Protein AF-A0A382YFP1-F1 (afdb_monomer)

Foldseek 3Di:
DDDDDDPPPDDDDDPVNDDQDADPPRHRDDDAAEDELEAADQQPDDDDPPDDDHPSRPVVRVVSVCCLVPVLVVVVVVCVVVVHDHHYHYDPVCCVVRVVSVVD

Mean predicted aligned error: 5.88 Å

Radius of gyration: 20.43 Å; Cα contacts (8 Å, |Δi|>4): 76; chains: 1; bounding box: 42×50×48 Å

Organism: NCBI:txid408172

Sequence (104 aa):
MNRLPSLDRFPYSGLRSRADFDWPDGKRLALHIAINLEHFIFGEGGVDLDRSTPPPNHRSYLWRDYGNRVGVWRLLDLFDEFELPIGVITNASIYDHCPEAIAA

Nearest PDB structures (foldseek):
  7v35-assembly1_A  TM=3.033E-01  e=8.304E+00  Homo sapiens

Solvent-accessible surface area (backbone atoms only — not comparable to full-atom values): 6974 Å² total; per-residue (Å²): 131,87,81,74,92,72,89,84,80,72,80,93,77,56,80,92,76,52,82,88,74,66,46,84,94,72,34,82,74,87,85,84,52,68,45,80,49,68,61,65,54,83,54,80,45,80,83,64,89,88,58,90,64,70,74,64,34,56,70,73,42,52,59,46,51,42,34,73,76,50,46,50,61,57,49,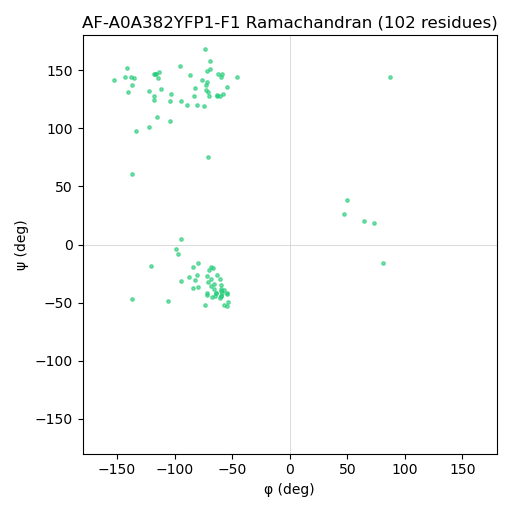50,56,51,33,59,74,67,71,51,82,68,48,78,49,67,47,81,59,22,61,77,74,43,44,67,76,74,73,107

InterPro domains:
  IPR011330 Glycoside hydrolase/deacetylase, beta/alpha-barrel [SSF88713] (7-103)

Secondary structure (DSSP, 8-state):
-PPPP---SS----GGGSPP--BGGGBS----EEEEE----TTT----SSS--PSS-HHHHHHHHHIIIIIHHHHHHHHHHTT--EEEEE-THHHHH-HHHHH-

pLDDT: mean 91.19, std 6.85, range [58.66, 98.25]

Structure (mmCIF, N/CA/C/O backbone):
data_AF-A0A382YFP1-F1
#
_entry.id   AF-A0A382YFP1-F1
#
loop_
_atom_site.group_PDB
_atom_site.id
_atom_site.type_symbol
_atom_site.label_atom_id
_atom_site.label_alt_id
_atom_site.label_comp_id
_atom_site.label_asym_id
_atom_site.label_entity_id
_atom_site.label_seq_id
_atom_site.pdbx_PDB_ins_code
_atom_site.Cartn_x
_atom_site.Cartn_y
_atom_site.Cartn_z
_atom_site.occupancy
_atom_site.B_iso_or_equiv
_atom_site.auth_seq_id
_atom_site.auth_comp_id
_atom_site.auth_asym_id
_atom_site.auth_atom_id
_atom_site.pdbx_PDB_model_num
ATOM 1 N N . MET A 1 1 ? 9.774 35.370 30.972 1.00 58.66 1 MET A N 1
ATOM 2 C CA . MET A 1 1 ? 10.371 34.116 30.461 1.00 58.66 1 MET A CA 1
ATOM 3 C C . MET A 1 1 ? 10.052 34.039 28.977 1.00 58.66 1 MET A C 1
ATOM 5 O O . MET A 1 1 ? 8.876 34.123 28.644 1.00 58.66 1 MET A O 1
ATOM 9 N N . ASN A 1 2 ? 11.057 33.981 28.099 1.00 73.31 2 ASN A N 1
ATOM 10 C CA . ASN A 1 2 ? 10.809 33.897 26.655 1.00 73.31 2 ASN A CA 1
ATOM 11 C C . ASN A 1 2 ? 10.245 32.515 26.311 1.00 73.31 2 ASN A C 1
ATOM 13 O O . ASN A 1 2 ? 10.764 31.498 26.769 1.00 73.31 2 ASN A O 1
ATOM 17 N N . ARG A 1 3 ? 9.157 32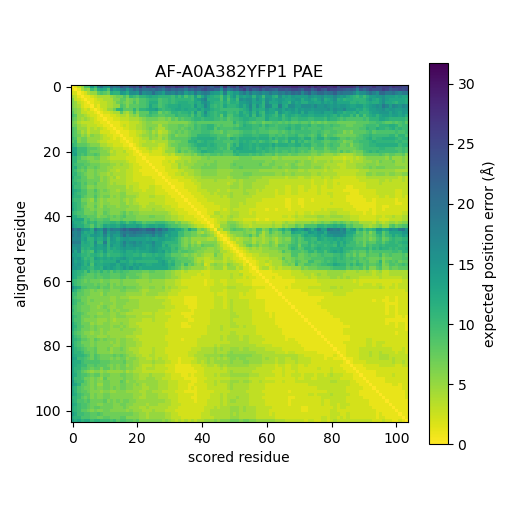.488 25.541 1.00 82.12 3 ARG A N 1
ATOM 18 C CA . ARG A 1 3 ? 8.494 31.259 25.096 1.00 82.12 3 ARG A CA 1
ATOM 19 C C . ARG A 1 3 ? 9.361 30.594 24.021 1.00 82.12 3 ARG A C 1
ATOM 21 O O . ARG A 1 3 ? 9.829 31.279 23.115 1.00 82.12 3 ARG A O 1
ATOM 28 N N . LEU A 1 4 ? 9.597 29.288 24.134 1.00 86.25 4 LEU A N 1
ATOM 29 C CA . LEU A 1 4 ? 10.296 28.528 23.094 1.00 86.25 4 LEU A CA 1
ATOM 30 C C . LEU A 1 4 ? 9.409 28.407 21.842 1.00 86.25 4 LEU A C 1
ATOM 32 O O . LEU A 1 4 ? 8.182 28.397 21.984 1.00 86.25 4 LEU A O 1
ATOM 36 N N . PRO A 1 5 ? 9.998 28.292 20.637 1.00 89.00 5 PRO A N 1
ATOM 37 C CA . PRO A 1 5 ? 9.240 28.004 19.425 1.00 89.00 5 PRO A CA 1
ATOM 38 C C . PRO A 1 5 ? 8.394 26.734 19.589 1.00 89.00 5 PRO A C 1
ATOM 40 O O . PRO A 1 5 ? 8.869 25.727 20.114 1.00 89.00 5 PRO A O 1
ATOM 43 N N . SER A 1 6 ? 7.141 26.786 19.145 1.00 86.00 6 SER A N 1
ATOM 44 C CA . SER A 1 6 ? 6.160 25.702 19.252 1.00 86.00 6 SER A CA 1
ATOM 45 C C . SER A 1 6 ? 5.328 25.643 17.972 1.00 86.00 6 SER A C 1
ATOM 47 O O . SER A 1 6 ? 5.149 26.655 17.298 1.00 86.00 6 SER A O 1
ATOM 49 N N . LEU A 1 7 ? 4.819 24.451 17.637 1.00 88.25 7 LEU A N 1
ATOM 50 C CA . LEU A 1 7 ? 3.931 24.250 16.487 1.00 88.25 7 LEU A CA 1
ATOM 51 C C . LEU A 1 7 ? 2.611 25.031 16.639 1.00 88.25 7 LEU A C 1
ATOM 53 O O . LEU A 1 7 ? 1.988 25.336 15.630 1.00 88.25 7 LEU A O 1
ATOM 57 N N . ASP A 1 8 ? 2.180 25.319 17.877 1.00 86.56 8 ASP A N 1
ATOM 58 C CA . ASP A 1 8 ? 0.990 26.116 18.244 1.00 86.56 8 ASP A CA 1
ATOM 59 C C . ASP A 1 8 ? -0.307 25.764 17.482 1.00 86.56 8 ASP A C 1
ATOM 61 O O . ASP A 1 8 ? -1.219 26.577 17.356 1.00 86.56 8 ASP A O 1
ATOM 65 N N . ARG A 1 9 ? -0.426 24.518 17.004 1.00 92.38 9 ARG A N 1
ATOM 66 C CA . ARG A 1 9 ? -1.639 24.007 16.341 1.00 92.38 9 ARG A CA 1
ATOM 67 C C . ARG A 1 9 ? -2.584 23.265 17.278 1.00 92.38 9 ARG A C 1
ATOM 69 O O . ARG A 1 9 ? -3.790 23.288 17.055 1.00 92.38 9 ARG A O 1
ATOM 76 N N . PHE A 1 10 ? -2.058 22.603 18.308 1.00 87.81 10 PHE A N 1
ATOM 77 C CA . PHE A 1 10 ? -2.851 21.787 19.231 1.00 87.81 10 PHE A CA 1
ATOM 78 C C . PHE A 1 10 ? -2.302 21.915 20.657 1.00 87.81 10 PHE A C 1
ATOM 80 O O . PHE A 1 10 ? -1.081 22.000 20.827 1.00 87.81 10 PHE A O 1
ATOM 87 N N . PRO A 1 11 ? -3.166 21.906 21.687 1.00 88.75 11 PRO A N 1
ATOM 88 C CA . PRO A 1 11 ? -2.717 21.888 23.071 1.00 88.75 11 PRO A CA 1
ATOM 89 C C . PRO A 1 11 ? -2.068 20.543 23.424 1.00 88.75 11 PRO A C 1
ATOM 91 O O . PRO A 1 11 ? -2.351 19.510 22.812 1.00 88.75 11 PRO A O 1
ATOM 94 N N . TYR A 1 12 ? -1.227 20.539 24.459 1.00 88.44 12 TYR A N 1
ATOM 95 C CA . TYR A 1 12 ? -0.727 19.295 25.037 1.00 88.44 12 TYR A CA 1
ATOM 96 C C . TYR A 1 12 ? -1.897 18.420 25.516 1.00 88.44 12 TYR A C 1
ATOM 98 O O . TYR A 1 12 ? -2.758 18.876 26.266 1.00 88.44 12 TYR A O 1
ATOM 106 N N . SER A 1 13 ? -1.895 17.151 25.107 1.00 89.69 13 SER A N 1
ATOM 107 C CA . SER A 1 13 ? -2.859 16.138 25.544 1.00 89.69 13 SER A CA 1
ATOM 108 C C . SER A 1 13 ? -2.116 14.860 25.924 1.00 89.69 13 SER A C 1
ATOM 110 O O . SER A 1 13 ? -1.726 14.054 25.066 1.00 89.69 13 SER A O 1
ATOM 112 N N . GLY A 1 14 ? -1.882 14.707 27.229 1.00 93.19 14 GLY A N 1
ATOM 113 C CA . GLY A 1 14 ? -1.202 13.553 27.806 1.00 93.19 14 GLY A CA 1
ATOM 114 C C . GLY A 1 14 ? -2.075 12.300 27.779 1.00 93.19 14 GLY A C 1
ATOM 115 O O . GLY A 1 14 ? -3.293 12.379 27.893 1.00 93.19 14 GLY A O 1
ATOM 116 N N . LEU A 1 15 ? -1.451 11.12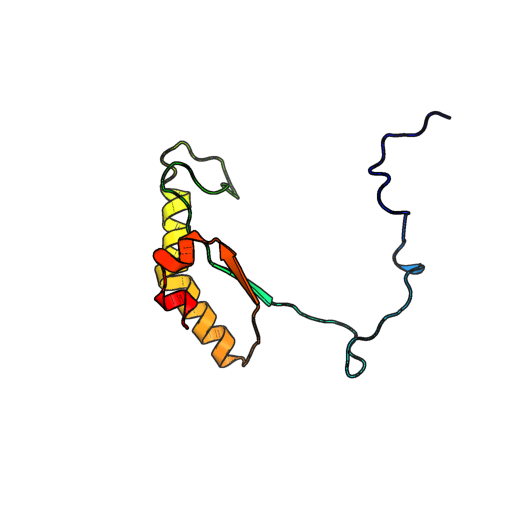4 27.671 1.00 90.31 15 LEU A N 1
ATOM 117 C CA . LEU A 1 15 ? -2.166 9.847 27.556 1.00 90.31 15 LEU A CA 1
ATOM 118 C C . LEU A 1 15 ? -3.178 9.623 28.694 1.00 90.31 15 LEU A C 1
ATOM 120 O O . LEU A 1 15 ? -4.306 9.229 28.433 1.00 90.31 15 LEU A O 1
ATOM 124 N N . ARG A 1 16 ? -2.798 9.937 29.941 1.00 93.81 16 ARG A N 1
ATOM 125 C CA . ARG A 1 16 ? -3.643 9.732 31.135 1.00 93.81 16 ARG A CA 1
ATOM 126 C C . ARG A 1 16 ? -4.874 10.641 31.200 1.00 93.81 16 ARG A C 1
ATOM 128 O O . ARG A 1 16 ? -5.777 10.354 31.973 1.00 93.81 16 ARG A O 1
ATOM 135 N N . SER A 1 17 ? -4.883 11.748 30.456 1.00 91.88 17 SER A N 1
ATOM 136 C CA . SER A 1 17 ? -6.000 12.701 30.426 1.00 91.88 17 SER A CA 1
ATOM 137 C C . SER A 1 17 ? -6.921 12.504 29.224 1.00 91.88 17 SER A C 1
ATOM 139 O O . SER A 1 17 ? -7.894 13.239 29.086 1.00 91.88 17 SER A O 1
ATOM 141 N N . ARG A 1 18 ? -6.599 11.576 28.314 1.00 90.75 18 ARG A N 1
ATOM 142 C CA . ARG A 1 18 ? -7.446 11.310 27.151 1.00 90.75 18 ARG A CA 1
ATOM 143 C C . ARG A 1 18 ? -8.697 10.571 27.603 1.00 90.75 18 ARG A C 1
ATOM 145 O O . ARG A 1 18 ? -8.613 9.667 28.430 1.00 90.75 18 ARG A O 1
ATOM 152 N N . ALA A 1 19 ? -9.836 10.989 27.059 1.00 88.12 19 ALA A N 1
ATOM 153 C CA . ALA A 1 19 ? -11.084 10.276 27.255 1.00 88.12 19 ALA A CA 1
ATOM 154 C C . ALA A 1 19 ? -10.937 8.855 26.721 1.00 88.12 19 ALA A C 1
ATOM 156 O O . ALA A 1 19 ? -10.255 8.627 25.716 1.00 88.12 19 ALA A O 1
ATOM 157 N N . ASP A 1 20 ? -11.576 7.926 27.417 1.00 89.50 20 ASP A N 1
ATOM 158 C CA . ASP A 1 20 ? -11.613 6.562 26.951 1.00 89.50 20 ASP A CA 1
ATOM 159 C C . ASP A 1 20 ? -12.606 6.418 25.790 1.00 89.50 20 ASP A C 1
ATOM 161 O O . ASP A 1 20 ? -13.650 7.073 25.784 1.00 89.50 20 ASP A O 1
ATOM 165 N N . PHE A 1 21 ? -12.263 5.603 24.796 1.00 89.75 21 PHE A N 1
ATOM 166 C CA . PHE A 1 21 ? -13.041 5.446 23.570 1.00 89.75 21 PHE A CA 1
ATOM 167 C C . PHE A 1 21 ? -13.147 3.976 23.168 1.00 89.75 21 PHE A C 1
ATOM 169 O O . PHE A 1 21 ? -12.153 3.247 23.178 1.00 89.75 21 PHE A O 1
ATOM 176 N N . ASP A 1 22 ? -14.354 3.589 22.757 1.00 95.19 22 ASP A N 1
ATOM 177 C CA . ASP A 1 22 ? -14.681 2.281 22.205 1.00 95.19 22 ASP A CA 1
ATOM 178 C C . ASP A 1 22 ? -15.030 2.408 20.721 1.00 95.19 22 ASP A C 1
ATOM 180 O O . ASP A 1 22 ? -15.827 3.257 20.315 1.00 95.19 22 ASP A O 1
ATOM 184 N N . TRP A 1 23 ? -14.465 1.521 19.910 1.00 94.94 23 TRP A N 1
ATOM 185 C CA . TRP A 1 23 ? -14.920 1.278 18.545 1.00 94.94 23 TRP A CA 1
ATOM 186 C C . TRP A 1 23 ? -16.246 0.495 18.559 1.00 94.94 23 TRP A C 1
ATOM 188 O O . TRP A 1 23 ? -16.633 -0.042 19.604 1.00 94.94 23 TRP A O 1
ATOM 198 N N . PRO A 1 24 ? -16.946 0.382 17.411 1.00 95.69 24 PRO A N 1
ATOM 199 C CA . PRO A 1 24 ? -18.128 -0.469 17.302 1.00 95.69 24 PRO A CA 1
ATOM 200 C C . PRO A 1 24 ? -17.914 -1.860 17.917 1.00 95.69 24 PRO A C 1
ATOM 202 O O . PRO A 1 24 ? -16.817 -2.423 17.860 1.00 95.69 24 PRO A O 1
ATOM 205 N N . ASP A 1 25 ? -18.973 -2.392 18.527 1.00 95.62 25 ASP A N 1
ATOM 206 C CA . ASP A 1 25 ? -18.976 -3.656 19.279 1.00 95.62 25 ASP A CA 1
ATOM 207 C C . ASP A 1 25 ? -18.101 -3.659 20.550 1.00 95.62 25 ASP A C 1
ATOM 209 O O . ASP A 1 25 ? -17.720 -4.721 21.040 1.00 95.62 25 ASP A O 1
ATOM 213 N N . GLY A 1 26 ? -17.755 -2.486 21.094 1.00 95.94 26 GLY A N 1
ATOM 214 C CA . GLY A 1 26 ? -16.952 -2.376 22.320 1.00 95.94 26 GLY A CA 1
ATOM 215 C C . GLY A 1 26 ? -15.472 -2.722 22.122 1.00 95.94 26 GLY A C 1
ATOM 216 O O . GLY A 1 26 ? -14.764 -3.042 23.078 1.00 95.94 26 GLY A O 1
ATOM 217 N N . LYS A 1 27 ? -14.988 -2.705 20.873 1.00 95.81 27 LYS A N 1
ATOM 218 C CA . LYS A 1 27 ? -13.591 -3.013 20.551 1.00 95.81 27 LYS A CA 1
ATOM 219 C C . LYS A 1 27 ? -12.678 -1.880 21.015 1.00 95.81 27 LYS A C 1
ATOM 221 O O . LYS A 1 27 ? -12.959 -0.701 20.830 1.00 95.81 27 LYS A O 1
ATOM 226 N N . ARG A 1 28 ? -11.519 -2.250 21.556 1.00 93.88 28 ARG A N 1
ATOM 227 C CA . ARG A 1 28 ? -10.531 -1.311 22.120 1.00 93.88 28 ARG A CA 1
ATOM 228 C C . ARG A 1 28 ? -9.401 -0.943 21.162 1.00 93.88 28 ARG A C 1
ATOM 230 O O . ARG A 1 28 ? -8.606 -0.054 21.450 1.00 93.88 28 ARG A O 1
ATOM 237 N N . LEU A 1 29 ? -9.337 -1.624 20.021 1.00 92.25 29 LEU A N 1
ATOM 238 C CA . LEU A 1 29 ? -8.341 -1.425 18.980 1.00 92.25 29 LEU A CA 1
ATOM 239 C C . LEU A 1 29 ? -9.018 -1.543 17.615 1.00 92.25 29 LEU A C 1
ATOM 241 O O . LEU A 1 29 ? -9.718 -2.520 17.355 1.00 92.25 29 LEU A O 1
ATOM 245 N N . ALA A 1 30 ? -8.762 -0.568 16.748 1.00 93.50 30 ALA A N 1
ATOM 246 C CA . ALA A 1 30 ? -8.997 -0.688 15.319 1.00 93.50 30 ALA A CA 1
ATOM 247 C C . ALA A 1 30 ? -7.649 -0.920 14.633 1.00 93.50 30 ALA A C 1
ATOM 249 O O . ALA A 1 30 ? -6.694 -0.177 14.874 1.00 93.50 30 ALA A O 1
ATOM 250 N N . LEU A 1 31 ? -7.578 -1.950 13.794 1.00 93.06 31 LEU A N 1
ATOM 251 C CA . LEU A 1 31 ? -6.435 -2.213 12.931 1.00 93.06 31 LEU A CA 1
ATOM 252 C C . LEU A 1 31 ? -6.808 -1.791 11.511 1.00 93.06 31 LEU A C 1
ATOM 254 O O . LEU A 1 31 ? -7.798 -2.266 10.965 1.00 93.06 31 LEU A O 1
ATOM 258 N N . HIS A 1 32 ? -6.011 -0.902 10.929 1.00 94.25 32 HIS A N 1
ATOM 259 C CA . HIS A 1 32 ? -6.126 -0.513 9.530 1.00 94.25 32 HIS A CA 1
ATOM 260 C C . HIS A 1 32 ? -4.863 -0.968 8.807 1.00 94.25 32 HIS A C 1
ATOM 262 O O . HIS A 1 32 ? -3.777 -0.443 9.060 1.00 94.25 32 HIS 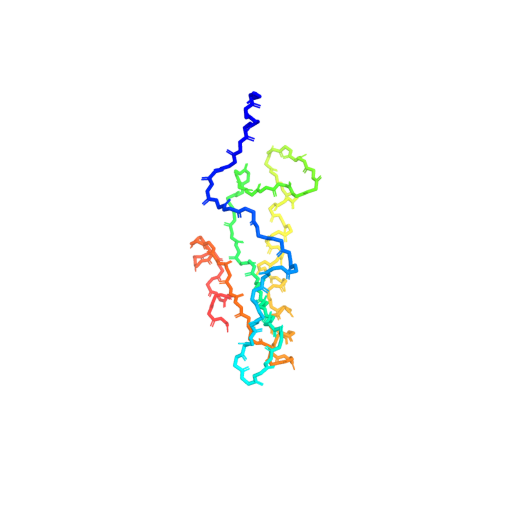A O 1
ATOM 268 N N . ILE A 1 33 ? -5.012 -1.971 7.947 1.00 95.19 33 ILE A N 1
ATOM 269 C CA . ILE A 1 33 ? -3.93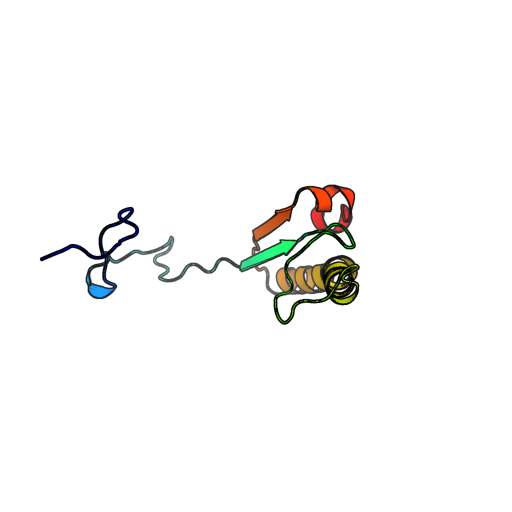5 -2.470 7.098 1.00 95.19 33 ILE A CA 1
ATOM 270 C C . ILE A 1 33 ? -4.062 -1.745 5.768 1.00 95.19 33 ILE A C 1
ATOM 272 O O . ILE A 1 33 ? -5.119 -1.788 5.143 1.00 95.19 33 ILE A O 1
ATOM 276 N N . ALA A 1 34 ? -3.000 -1.064 5.351 1.00 96.06 34 ALA A N 1
ATOM 277 C CA . ALA A 1 34 ? -2.961 -0.415 4.055 1.00 96.06 34 ALA A CA 1
ATOM 278 C C . ALA A 1 34 ? -1.634 -0.670 3.354 1.00 96.06 34 ALA A C 1
ATOM 280 O O . ALA A 1 34 ? -0.583 -0.702 3.998 1.00 96.06 34 ALA A O 1
ATOM 281 N N . ILE A 1 35 ? -1.703 -0.823 2.036 1.00 95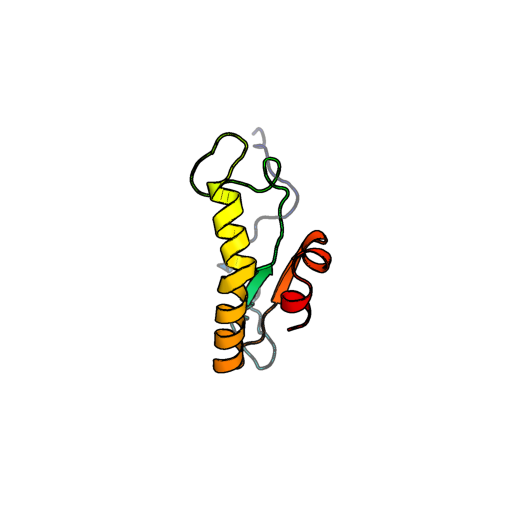.00 35 ILE A N 1
ATOM 282 C CA . ILE A 1 35 ? -0.532 -0.963 1.176 1.00 95.00 35 ILE A CA 1
ATOM 283 C C . ILE A 1 35 ? -0.423 0.235 0.241 1.00 95.00 35 ILE A C 1
ATOM 285 O O . ILE A 1 35 ? -1.425 0.755 -0.251 1.00 95.00 35 ILE A O 1
ATOM 289 N N . ASN A 1 36 ? 0.808 0.665 -0.012 1.00 94.88 36 ASN A N 1
ATOM 290 C CA . ASN A 1 36 ? 1.095 1.606 -1.083 1.00 94.88 36 ASN A CA 1
ATOM 291 C C . ASN A 1 36 ? 1.225 0.830 -2.395 1.00 94.88 36 ASN A C 1
ATOM 293 O O . ASN A 1 36 ? 2.014 -0.113 -2.471 1.00 94.88 36 ASN A O 1
ATOM 297 N N . LEU A 1 37 ? 0.481 1.247 -3.418 1.00 95.75 37 LEU A N 1
ATOM 298 C CA . LEU A 1 37 ? 0.597 0.722 -4.777 1.00 95.75 37 LEU A CA 1
ATOM 299 C C . LEU A 1 37 ? 0.918 1.893 -5.709 1.00 95.75 37 LEU A C 1
ATOM 301 O O . LEU A 1 37 ? 0.064 2.725 -6.018 1.00 95.75 37 LEU A O 1
ATOM 305 N N . GLU A 1 38 ? 2.196 2.013 -6.067 1.00 94.56 38 GLU A N 1
ATOM 306 C CA . GLU A 1 38 ? 2.759 3.244 -6.619 1.00 94.56 38 GLU A CA 1
ATOM 307 C C . GLU A 1 38 ? 3.710 2.979 -7.790 1.00 94.56 38 GLU A C 1
ATOM 309 O O . GLU A 1 38 ? 4.497 2.029 -7.787 1.00 94.56 38 GLU A O 1
ATOM 314 N N . HIS A 1 39 ? 3.699 3.878 -8.775 1.00 94.25 39 HIS A N 1
ATOM 315 C CA . HIS A 1 39 ? 4.680 3.901 -9.862 1.00 94.25 39 HIS A CA 1
ATOM 316 C C . HIS A 1 39 ? 5.410 5.249 -9.915 1.00 94.25 39 HIS A C 1
ATOM 318 O O . HIS A 1 39 ? 4.791 6.317 -9.898 1.00 94.25 39 HIS A O 1
ATOM 324 N N . PHE A 1 40 ? 6.740 5.204 -10.009 1.00 91.19 40 PHE A N 1
ATOM 325 C CA . PHE A 1 40 ? 7.612 6.378 -10.002 1.00 91.19 40 PHE A CA 1
ATOM 326 C C . PHE A 1 40 ? 8.395 6.497 -11.307 1.00 91.19 40 PHE A C 1
ATOM 328 O O . PHE A 1 40 ? 8.806 5.497 -11.889 1.00 91.19 40 PHE A O 1
ATOM 335 N N . ILE A 1 41 ? 8.654 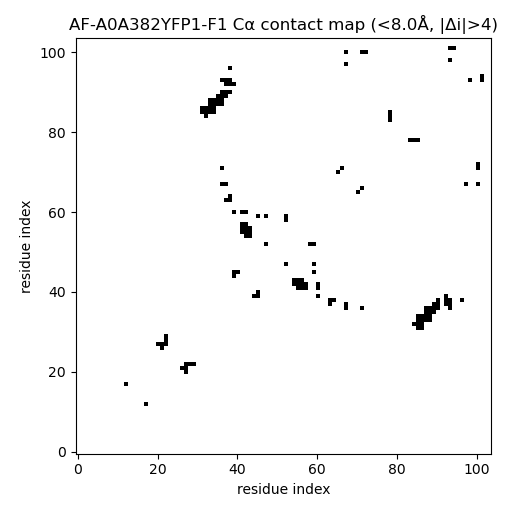7.734 -11.729 1.00 90.00 41 ILE A N 1
ATOM 336 C CA . ILE A 1 41 ? 9.415 8.039 -12.944 1.00 90.00 41 ILE A CA 1
ATOM 337 C C . ILE A 1 41 ? 10.849 7.514 -12.796 1.00 90.00 41 ILE A C 1
ATOM 339 O O . ILE A 1 41 ? 11.540 7.819 -11.820 1.00 90.00 41 ILE A O 1
ATOM 343 N N . PHE A 1 42 ? 11.312 6.733 -13.771 1.00 90.44 42 PHE A N 1
ATOM 344 C CA . PHE A 1 42 ? 12.679 6.224 -13.786 1.00 90.44 42 PHE A CA 1
ATOM 345 C C . PHE A 1 42 ? 13.696 7.376 -13.829 1.00 90.44 42 PHE A C 1
ATOM 347 O O . PHE A 1 42 ? 13.611 8.256 -14.677 1.00 90.44 42 PHE A O 1
ATOM 354 N N . GLY A 1 43 ? 14.663 7.371 -12.908 1.00 86.81 43 GLY A N 1
ATOM 355 C CA . GLY A 1 43 ? 15.722 8.385 -12.829 1.00 86.81 43 GLY A CA 1
ATOM 356 C C . GLY A 1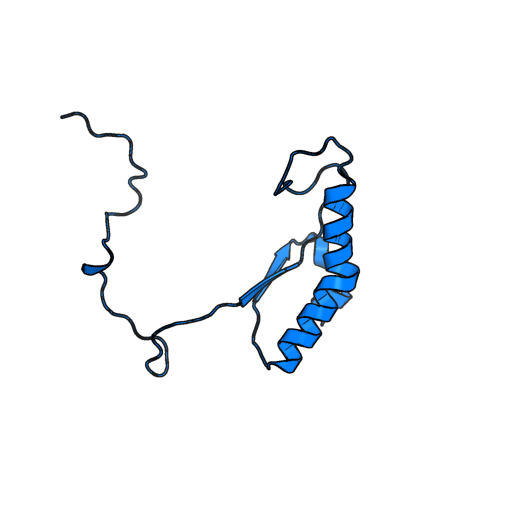 43 ? 15.341 9.698 -12.132 1.00 86.81 43 GLY A C 1
ATOM 357 O O . GLY A 1 43 ? 16.244 10.413 -11.707 1.00 86.81 43 GLY A O 1
ATOM 358 N N . GLU A 1 44 ? 14.050 9.977 -11.943 1.00 82.38 44 GLU A N 1
ATOM 359 C CA . GLU A 1 44 ? 13.551 11.232 -11.350 1.00 82.38 44 GLU A CA 1
ATOM 360 C C . GLU A 1 44 ? 12.720 11.020 -10.074 1.00 82.38 44 GLU A C 1
ATOM 362 O O . GLU A 1 44 ? 12.502 11.955 -9.306 1.00 82.38 44 GLU A O 1
ATOM 367 N N . GLY A 1 45 ? 12.228 9.799 -9.844 1.00 72.31 45 GLY A N 1
ATOM 368 C CA . GLY A 1 45 ? 11.190 9.529 -8.857 1.00 72.31 45 GLY A CA 1
ATOM 369 C C . GLY A 1 45 ? 11.609 8.677 -7.657 1.00 72.31 45 GLY A C 1
ATOM 370 O O . GLY A 1 45 ? 12.388 7.727 -7.761 1.00 72.31 45 GLY A O 1
ATOM 371 N N . GLY A 1 46 ? 10.961 8.971 -6.526 1.00 73.06 46 GLY A N 1
ATOM 372 C CA . GLY A 1 46 ? 10.957 8.159 -5.309 1.00 73.06 46 GLY A CA 1
ATOM 373 C C . GLY A 1 46 ? 12.115 8.450 -4.352 1.00 73.06 46 GLY A C 1
ATOM 374 O O . GLY A 1 46 ? 13.241 8.715 -4.758 1.00 73.06 46 GLY A O 1
ATOM 375 N N . VAL A 1 47 ? 11.837 8.366 -3.051 1.00 73.56 47 VAL A N 1
ATOM 376 C CA . VAL A 1 47 ? 12.840 8.557 -1.992 1.00 73.56 47 VAL A CA 1
ATOM 377 C C . VAL A 1 47 ? 13.622 7.266 -1.785 1.00 73.56 47 VAL A C 1
ATOM 379 O O . VAL A 1 47 ? 13.030 6.190 -1.694 1.00 73.56 47 VAL A O 1
ATOM 382 N N . ASP A 1 48 ? 14.942 7.352 -1.675 1.00 80.75 48 ASP A N 1
ATOM 383 C CA . ASP A 1 48 ? 15.714 6.245 -1.122 1.00 80.75 48 ASP A CA 1
ATOM 384 C C . ASP A 1 48 ? 15.521 6.179 0.388 1.00 80.75 48 ASP A C 1
ATOM 386 O O . ASP A 1 48 ? 15.848 7.124 1.103 1.00 80.75 48 ASP A O 1
ATOM 390 N N . LEU A 1 49 ? 14.981 5.063 0.874 1.00 78.81 49 LEU A N 1
ATOM 391 C CA . LEU A 1 49 ? 14.669 4.904 2.294 1.00 78.81 49 LEU A CA 1
ATOM 392 C C . LEU A 1 49 ? 15.896 4.524 3.135 1.00 78.81 49 LEU A C 1
ATOM 394 O O . LEU A 1 49 ? 15.919 4.808 4.328 1.00 78.81 49 LEU A O 1
ATOM 398 N N . ASP A 1 50 ? 16.904 3.882 2.535 1.00 79.38 50 ASP A N 1
ATOM 399 C CA . ASP A 1 50 ? 18.105 3.407 3.234 1.00 79.38 50 ASP A CA 1
ATOM 400 C C . ASP A 1 50 ? 19.349 4.257 2.949 1.00 79.38 50 ASP A C 1
ATOM 402 O O . ASP A 1 50 ? 20.070 4.634 3.871 1.00 79.38 50 ASP A O 1
ATOM 406 N N . ARG A 1 51 ? 19.627 4.552 1.675 1.00 81.12 51 ARG A N 1
ATOM 407 C CA . ARG A 1 51 ? 20.812 5.309 1.254 1.00 81.12 51 ARG A CA 1
ATOM 408 C C . ARG A 1 51 ? 20.565 6.044 -0.052 1.00 81.12 51 ARG A C 1
ATOM 410 O O . ARG A 1 51 ? 20.000 5.469 -0.972 1.00 81.12 51 ARG A O 1
ATOM 417 N N . SER A 1 52 ? 21.085 7.260 -0.163 1.00 82.94 52 SER A N 1
ATOM 418 C CA . SER A 1 52 ? 21.026 8.018 -1.415 1.00 82.94 52 SER A CA 1
ATOM 419 C C . SER A 1 52 ? 21.803 7.313 -2.535 1.00 82.94 52 SER A C 1
ATOM 421 O O . SER A 1 52 ? 22.968 6.949 -2.361 1.00 82.94 52 SER A O 1
ATOM 423 N N . THR A 1 53 ? 21.155 7.131 -3.680 1.00 82.06 53 THR A N 1
ATOM 424 C CA . THR A 1 53 ? 21.692 6.507 -4.888 1.00 82.06 53 THR A CA 1
ATOM 425 C C . THR A 1 53 ? 21.695 7.538 -6.021 1.00 82.06 53 THR A C 1
ATOM 427 O O . THR A 1 53 ? 20.656 8.144 -6.294 1.00 82.06 53 THR A O 1
ATOM 430 N N . PRO A 1 54 ? 22.835 7.755 -6.707 1.00 83.50 54 PRO A N 1
ATOM 431 C CA . PRO A 1 54 ? 22.901 8.688 -7.826 1.00 83.50 54 PRO A CA 1
ATOM 432 C C . PRO A 1 54 ? 21.921 8.329 -8.956 1.00 83.50 54 PRO A C 1
ATOM 434 O O . PRO A 1 54 ? 21.704 7.142 -9.224 1.00 83.50 54 PRO A O 1
ATOM 437 N N . PRO A 1 55 ? 21.367 9.326 -9.668 1.00 84.62 55 PRO A N 1
ATOM 438 C CA . PRO A 1 55 ? 20.611 9.084 -10.888 1.00 84.62 55 PRO A CA 1
ATOM 439 C C . PRO A 1 55 ? 21.472 8.434 -11.994 1.00 84.62 55 PRO A C 1
ATOM 441 O O . PRO A 1 55 ? 22.656 8.760 -12.107 1.00 84.62 55 PRO A O 1
ATOM 444 N N . PRO A 1 56 ? 20.892 7.570 -12.847 1.00 84.69 56 PRO A N 1
ATOM 445 C CA . PRO A 1 56 ? 19.515 7.093 -12.780 1.00 84.69 56 PRO A CA 1
ATOM 446 C C . PRO A 1 56 ? 19.400 5.961 -11.746 1.00 84.69 56 PRO A C 1
ATOM 448 O O . PRO A 1 56 ? 20.064 4.933 -11.847 1.00 84.69 56 PRO A O 1
ATOM 451 N N . ASN A 1 57 ? 18.571 6.156 -10.720 1.00 85.25 57 ASN A N 1
ATOM 452 C CA . ASN A 1 57 ? 18.492 5.294 -9.539 1.00 85.25 57 ASN A CA 1
ATOM 453 C C . ASN A 1 57 ? 17.848 3.921 -9.847 1.00 85.25 57 ASN A C 1
ATOM 455 O O . ASN A 1 57 ? 16.694 3.650 -9.512 1.00 85.25 57 ASN A O 1
ATOM 459 N N . HIS A 1 58 ? 18.605 3.040 -10.509 1.00 88.62 58 HIS A N 1
ATOM 460 C CA . HIS A 1 58 ? 18.147 1.719 -10.945 1.00 88.62 58 HIS A CA 1
ATOM 461 C C . HIS A 1 58 ? 17.703 0.843 -9.786 1.00 88.62 58 HIS A C 1
ATOM 463 O O . HIS A 1 58 ? 16.663 0.197 -9.872 1.00 88.62 58 HIS A O 1
ATOM 469 N N . ARG A 1 59 ? 18.478 0.824 -8.697 1.00 86.75 59 ARG A N 1
ATOM 470 C CA . ARG A 1 59 ? 18.158 0.014 -7.521 1.00 86.75 59 ARG A CA 1
ATOM 471 C C . ARG A 1 59 ? 16.751 0.331 -7.038 1.00 86.75 59 ARG A C 1
ATOM 473 O O . ARG A 1 59 ? 15.937 -0.582 -6.897 1.00 86.75 59 ARG A O 1
ATOM 480 N N . SER A 1 60 ? 16.475 1.614 -6.813 1.00 87.62 60 SER A N 1
ATOM 481 C CA . SER A 1 60 ? 15.213 2.010 -6.213 1.00 87.62 60 SER A CA 1
ATOM 482 C C . SER A 1 60 ? 14.049 2.025 -7.197 1.00 87.62 60 SER A C 1
ATOM 484 O O . SER A 1 60 ? 12.891 2.000 -6.788 1.00 87.62 60 SER A O 1
ATOM 486 N N . TYR A 1 61 ? 14.321 2.007 -8.494 1.00 90.25 61 TYR A N 1
ATOM 487 C CA . TYR A 1 61 ? 13.297 1.711 -9.482 1.00 90.25 61 TYR A CA 1
ATOM 488 C C . TYR A 1 61 ? 12.935 0.216 -9.485 1.00 90.25 61 TYR A C 1
ATOM 490 O O . TYR A 1 61 ? 11.775 -0.142 -9.313 1.00 90.25 61 TYR A O 1
ATOM 498 N N . LEU A 1 62 ? 13.932 -0.670 -9.587 1.00 91.31 62 LEU A N 1
ATOM 499 C CA . LEU A 1 62 ? 13.723 -2.102 -9.829 1.00 91.31 62 LEU A CA 1
ATOM 500 C C . LEU A 1 62 ? 13.016 -2.838 -8.683 1.00 91.31 62 LEU A C 1
ATOM 502 O O . LEU A 1 62 ? 12.182 -3.697 -8.940 1.00 91.31 62 LEU A O 1
ATOM 506 N N . TRP A 1 63 ? 13.306 -2.525 -7.419 1.00 89.19 63 TRP A N 1
ATOM 507 C CA . TRP A 1 63 ? 12.576 -3.149 -6.299 1.00 89.19 63 TRP A CA 1
ATOM 508 C C . TRP A 1 63 ? 11.102 -2.704 -6.213 1.00 89.19 63 TRP A C 1
ATOM 510 O O . TRP A 1 63 ? 10.261 -3.491 -5.788 1.00 89.19 63 TRP A O 1
ATOM 520 N N . ARG A 1 64 ? 10.769 -1.478 -6.647 1.00 91.00 64 ARG A N 1
ATOM 521 C CA . ARG A 1 64 ? 9.376 -1.001 -6.732 1.00 91.00 64 ARG A CA 1
ATOM 522 C C . ARG A 1 64 ? 8.650 -1.681 -7.878 1.00 91.00 64 ARG A C 1
ATOM 524 O O . ARG A 1 64 ? 7.539 -2.161 -7.691 1.00 91.00 64 ARG A O 1
ATOM 531 N N . ASP A 1 65 ? 9.320 -1.795 -9.022 1.00 93.56 65 ASP A N 1
ATOM 532 C CA . ASP A 1 65 ? 8.812 -2.557 -10.160 1.00 93.56 65 ASP A CA 1
ATOM 533 C C . ASP A 1 65 ? 8.586 -4.030 -9.778 1.00 93.56 65 ASP A C 1
ATOM 535 O O . ASP A 1 65 ? 7.542 -4.598 -10.077 1.00 93.56 65 ASP A O 1
ATOM 539 N N . TYR A 1 66 ? 9.480 -4.637 -8.991 1.00 96.12 66 TYR A N 1
ATOM 540 C CA . TYR A 1 66 ? 9.236 -5.962 -8.4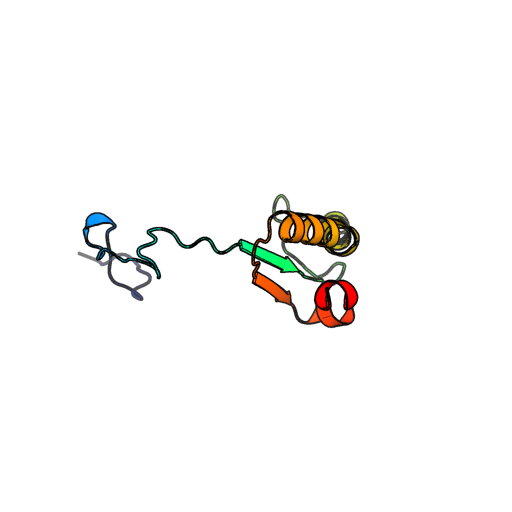14 1.00 96.12 66 TYR A CA 1
ATOM 541 C C . TYR A 1 66 ? 7.982 -6.001 -7.529 1.00 96.12 66 TYR A C 1
ATOM 543 O O . TYR A 1 66 ? 7.206 -6.954 -7.604 1.00 96.12 66 TYR A O 1
ATOM 551 N N . GLY A 1 67 ? 7.766 -4.973 -6.703 1.00 96.50 67 GLY A N 1
ATOM 552 C CA . GLY A 1 67 ? 6.539 -4.811 -5.923 1.00 96.50 67 GLY A CA 1
ATOM 553 C C . GLY A 1 67 ? 5.292 -4.864 -6.805 1.00 96.50 67 GLY A C 1
ATOM 554 O O . GLY A 1 67 ? 4.410 -5.678 -6.554 1.00 96.50 67 GLY A O 1
ATOM 555 N N . ASN A 1 68 ? 5.274 -4.093 -7.890 1.00 96.44 68 ASN A N 1
ATOM 556 C CA . ASN A 1 68 ? 4.138 -4.023 -8.812 1.00 96.44 68 ASN A CA 1
ATOM 557 C C . ASN A 1 68 ? 3.960 -5.294 -9.663 1.00 96.44 68 ASN A C 1
ATOM 559 O O . ASN A 1 68 ? 2.841 -5.664 -10.000 1.00 96.44 68 ASN A O 1
ATOM 563 N N . ARG A 1 69 ? 5.052 -5.986 -10.009 1.00 97.06 69 ARG A N 1
ATOM 564 C CA . ARG A 1 69 ? 5.018 -7.185 -10.868 1.00 97.06 69 ARG A CA 1
ATOM 565 C C . ARG A 1 69 ? 4.796 -8.486 -10.108 1.00 97.06 69 ARG A C 1
ATOM 567 O O . ARG A 1 69 ? 4.331 -9.456 -10.698 1.00 97.06 69 ARG A O 1
ATOM 574 N N . VAL A 1 70 ? 5.205 -8.548 -8.843 1.00 98.12 70 VAL A N 1
ATOM 575 C CA . VAL A 1 70 ? 5.267 -9.797 -8.067 1.00 98.12 70 VAL A CA 1
ATOM 576 C C . VAL A 1 70 ? 4.749 -9.612 -6.647 1.00 98.12 70 VAL A C 1
ATOM 578 O O . VAL A 1 70 ? 3.994 -10.448 -6.160 1.00 98.12 70 VAL A O 1
ATOM 581 N N . GLY A 1 71 ? 5.179 -8.551 -5.961 1.00 97.75 71 GLY A N 1
ATOM 582 C CA . GLY A 1 71 ? 4.838 -8.326 -4.556 1.00 97.75 71 GLY A CA 1
ATOM 583 C C . GLY A 1 71 ? 3.336 -8.184 -4.322 1.00 97.75 71 GLY A C 1
ATOM 584 O O . GLY A 1 71 ? 2.806 -8.835 -3.427 1.00 97.75 71 GLY A O 1
ATOM 585 N N . VAL A 1 72 ? 2.662 -7.385 -5.151 1.00 97.06 72 VAL A N 1
ATOM 586 C CA . VAL A 1 72 ? 1.229 -7.094 -5.024 1.00 97.06 72 VAL A CA 1
ATOM 587 C C . VAL A 1 72 ? 0.381 -8.360 -5.106 1.00 97.06 72 VAL A C 1
ATOM 589 O O . VAL A 1 72 ? -0.452 -8.571 -4.239 1.00 97.06 72 VAL A O 1
ATOM 592 N N . TRP A 1 73 ? 0.669 -9.262 -6.046 1.00 97.44 73 TRP A N 1
ATOM 593 C CA . TRP A 1 73 ? -0.088 -10.505 -6.221 1.00 97.44 73 TRP A CA 1
ATOM 594 C C . TRP A 1 73 ? 0.030 -11.438 -5.020 1.00 97.44 73 TRP A C 1
ATOM 596 O O . TRP A 1 73 ? -0.967 -11.957 -4.540 1.00 97.44 73 TRP A O 1
ATOM 606 N N . ARG A 1 74 ? 1.235 -11.573 -4.454 1.00 98.00 74 ARG A N 1
ATOM 607 C CA . ARG A 1 74 ? 1.423 -12.376 -3.237 1.00 98.00 74 ARG A CA 1
ATOM 608 C C . ARG A 1 74 ? 0.724 -11.780 -2.023 1.00 98.00 74 ARG A C 1
ATOM 610 O O . ARG A 1 74 ? 0.327 -12.519 -1.131 1.00 98.00 74 ARG A O 1
ATOM 617 N N . LEU A 1 75 ? 0.661 -10.452 -1.948 1.00 97.19 75 LEU A N 1
ATOM 618 C CA . LEU A 1 75 ? -0.049 -9.772 -0.873 1.00 97.19 75 LEU A CA 1
ATOM 619 C C . LEU A 1 75 ? -1.561 -9.930 -1.035 1.00 97.19 75 LEU A C 1
ATOM 621 O O . LEU A 1 75 ? -2.214 -10.209 -0.040 1.00 97.19 75 LEU A O 1
ATOM 625 N N . LEU A 1 76 ? -2.092 -9.812 -2.255 1.00 95.44 76 LEU A N 1
ATOM 626 C CA . LEU A 1 76 ? -3.501 -10.081 -2.550 1.00 95.44 76 LEU A CA 1
ATOM 627 C C . LEU A 1 76 ? -3.880 -11.510 -2.145 1.00 95.44 76 LEU A C 1
ATOM 629 O O . LEU A 1 76 ? -4.763 -11.666 -1.310 1.00 95.44 76 LEU A O 1
ATOM 633 N N . ASP A 1 77 ? -3.126 -12.519 -2.601 1.00 97.38 77 ASP A N 1
ATOM 634 C CA . ASP A 1 77 ? -3.353 -13.923 -2.225 1.00 97.38 77 ASP A CA 1
ATOM 635 C C . ASP A 1 77 ? -3.368 -14.115 -0.695 1.00 97.38 77 ASP A C 1
ATOM 637 O O . ASP A 1 77 ? -4.209 -14.828 -0.151 1.00 97.38 77 ASP A O 1
ATOM 641 N N . LEU A 1 78 ? -2.445 -13.456 0.016 1.00 97.56 78 LEU A N 1
ATOM 642 C CA . LEU A 1 78 ? -2.359 -13.517 1.475 1.00 97.56 78 LEU A CA 1
ATOM 643 C C . LEU A 1 78 ? -3.565 -12.851 2.150 1.00 97.56 78 LEU A C 1
ATOM 645 O O . LEU A 1 78 ? -4.102 -13.378 3.120 1.00 97.56 78 LEU A O 1
ATOM 649 N N . PHE A 1 79 ? -3.968 -11.666 1.696 1.00 96.31 79 PHE A N 1
ATOM 650 C CA . PHE A 1 79 ? -5.097 -10.961 2.298 1.00 96.31 79 PHE A CA 1
ATOM 651 C C . PHE A 1 79 ? -6.416 -11.687 2.039 1.00 96.31 79 PHE A C 1
ATOM 653 O O . PHE A 1 79 ? -7.235 -11.753 2.955 1.00 96.31 79 PHE A O 1
ATOM 660 N N . ASP A 1 80 ? -6.568 -12.304 0.868 1.00 95.56 80 ASP A N 1
ATOM 661 C CA . ASP A 1 80 ? -7.699 -13.170 0.543 1.00 95.56 80 ASP A CA 1
ATOM 662 C C . ASP A 1 80 ? -7.718 -14.429 1.422 1.00 95.56 80 ASP A C 1
ATOM 664 O O . ASP A 1 80 ? -8.764 -14.770 1.972 1.00 95.56 80 ASP A O 1
ATOM 668 N N . GLU A 1 81 ? -6.567 -15.085 1.635 1.00 98.25 81 GLU A N 1
ATOM 669 C CA . GLU A 1 81 ? -6.459 -16.272 2.503 1.00 98.25 81 GLU A CA 1
ATOM 670 C C . GLU A 1 81 ? -6.936 -15.992 3.937 1.00 98.25 81 GLU A C 1
ATOM 672 O O . GLU A 1 81 ? -7.593 -16.830 4.556 1.00 98.25 81 GLU A O 1
ATOM 677 N N . PHE A 1 82 ? -6.616 -14.810 4.468 1.00 97.56 82 PHE A N 1
ATOM 678 C CA . PHE A 1 82 ? -6.995 -14.409 5.824 1.00 97.56 82 PHE A CA 1
ATOM 679 C C . PHE A 1 82 ? -8.303 -13.605 5.894 1.00 97.56 82 PHE A C 1
ATOM 681 O O . PHE A 1 82 ? -8.656 -13.139 6.980 1.00 97.56 82 PHE A O 1
ATOM 688 N N . GLU A 1 83 ? -9.005 -13.428 4.769 1.00 96.75 83 GLU A N 1
ATOM 689 C CA . GLU A 1 83 ? -10.219 -12.607 4.651 1.00 96.75 83 GLU A CA 1
ATOM 690 C C . GLU A 1 83 ? -10.038 -11.195 5.256 1.00 96.75 83 GLU A C 1
ATOM 692 O O . GLU A 1 83 ? -10.919 -10.647 5.928 1.00 96.75 83 GLU A O 1
ATOM 697 N N . LEU A 1 84 ? -8.853 -10.601 5.064 1.00 95.44 84 LEU A N 1
ATOM 698 C CA . LEU A 1 84 ? -8.483 -9.320 5.662 1.00 95.44 84 LEU A CA 1
ATOM 699 C C . LEU A 1 84 ? -8.877 -8.149 4.755 1.00 95.44 84 LEU A C 1
ATOM 701 O O . LEU A 1 84 ? -8.332 -8.017 3.659 1.00 95.44 84 LEU A O 1
ATOM 705 N N . PRO A 1 85 ? -9.732 -7.219 5.219 1.00 94.06 85 PRO A N 1
ATOM 706 C CA . PRO A 1 85 ? -9.990 -6.000 4.471 1.00 94.06 85 PRO A CA 1
ATOM 707 C C . PRO A 1 85 ? -8.752 -5.097 4.502 1.00 94.06 85 PRO A C 1
ATOM 709 O O . PRO A 1 85 ? -8.240 -4.760 5.577 1.00 94.06 85 PRO A O 1
ATOM 712 N N . ILE A 1 86 ? -8.303 -4.664 3.324 1.00 95.25 86 ILE A N 1
ATOM 713 C CA . ILE A 1 86 ? -7.168 -3.752 3.176 1.00 95.25 86 ILE A CA 1
ATOM 714 C C . ILE A 1 86 ? -7.575 -2.424 2.541 1.00 95.25 86 ILE A C 1
ATOM 716 O O . ILE A 1 86 ? -8.456 -2.347 1.689 1.00 95.25 86 ILE A O 1
ATOM 720 N N . GLY A 1 87 ? -6.898 -1.358 2.957 1.00 95.81 87 GLY A N 1
ATOM 721 C CA . GLY A 1 87 ? -6.864 -0.099 2.227 1.00 95.81 87 GLY A CA 1
ATOM 722 C C . GLY A 1 87 ? -5.751 -0.110 1.181 1.00 95.81 87 GLY A C 1
ATOM 723 O O . GLY A 1 87 ? -4.669 -0.652 1.411 1.00 95.81 87 GLY A O 1
ATOM 724 N N . VAL A 1 88 ? -5.975 0.548 0.048 1.00 95.31 88 VAL A N 1
ATOM 725 C CA . VAL A 1 88 ? -4.934 0.751 -0.965 1.00 95.31 88 VAL A CA 1
ATOM 726 C C . VAL A 1 88 ? -4.686 2.246 -1.118 1.00 95.31 88 VAL A C 1
ATOM 728 O O . VAL A 1 88 ? -5.608 3.022 -1.366 1.00 95.31 88 VAL A O 1
ATOM 731 N N . ILE A 1 89 ? -3.432 2.656 -0.939 1.00 96.44 89 ILE A N 1
ATOM 732 C CA . ILE A 1 89 ? -2.985 4.038 -1.106 1.00 96.44 89 ILE A CA 1
ATOM 733 C C . ILE A 1 89 ? -2.240 4.116 -2.434 1.00 96.44 89 ILE A C 1
ATOM 735 O O . ILE A 1 89 ? -1.127 3.606 -2.558 1.00 96.44 89 ILE A O 1
ATOM 739 N N . THR A 1 90 ? -2.864 4.729 -3.437 1.00 96.06 90 THR A N 1
ATOM 740 C CA . THR A 1 90 ? -2.340 4.749 -4.807 1.00 96.06 90 THR A CA 1
ATOM 741 C C . THR A 1 90 ? -1.988 6.144 -5.288 1.00 96.06 90 THR A C 1
ATOM 743 O O . THR A 1 90 ? -2.643 7.130 -4.944 1.00 96.06 90 THR A O 1
ATOM 746 N N . ASN A 1 91 ? -0.951 6.231 -6.124 1.00 95.38 91 ASN A N 1
ATOM 747 C CA . ASN A 1 91 ? -0.684 7.430 -6.909 1.00 95.38 91 ASN A CA 1
ATOM 748 C C . ASN A 1 91 ? -1.292 7.300 -8.314 1.00 95.38 91 ASN A C 1
ATOM 750 O O . ASN A 1 91 ? -1.458 6.204 -8.833 1.00 95.38 91 ASN A O 1
ATOM 754 N N . ALA A 1 92 ? -1.619 8.421 -8.960 1.00 95.94 92 ALA A N 1
ATOM 755 C CA . ALA A 1 92 ? -2.390 8.398 -10.208 1.00 95.94 92 ALA A CA 1
ATOM 756 C C . ALA A 1 92 ? -1.713 7.637 -11.367 1.00 95.94 92 ALA A C 1
ATOM 758 O O . ALA A 1 92 ? -2.402 7.059 -12.198 1.00 95.94 92 ALA A O 1
ATOM 759 N N . SER A 1 93 ? -0.378 7.595 -11.422 1.00 95.25 93 SER A N 1
ATOM 760 C CA . SER A 1 93 ? 0.344 6.925 -12.513 1.00 95.25 93 SER A CA 1
ATOM 761 C C . SER A 1 93 ? 0.155 5.407 -12.533 1.00 95.25 93 SER A C 1
ATOM 763 O O . SER A 1 93 ? 0.392 4.780 -13.566 1.00 95.25 93 SER A O 1
ATOM 765 N N . ILE A 1 94 ? -0.246 4.798 -11.414 1.00 96.00 94 ILE A N 1
ATOM 766 C CA . ILE A 1 94 ? -0.383 3.345 -11.331 1.00 96.00 94 ILE A CA 1
ATOM 767 C C . ILE A 1 94 ? -1.581 2.821 -12.122 1.00 96.00 94 ILE A C 1
ATOM 769 O O . ILE A 1 94 ? -1.528 1.695 -12.605 1.00 96.00 94 ILE A O 1
ATOM 773 N N . TYR A 1 95 ? -2.623 3.640 -12.299 1.00 96.31 95 TYR A N 1
ATOM 774 C CA . TYR A 1 95 ? -3.813 3.272 -13.067 1.00 96.31 95 TYR A CA 1
ATOM 775 C C . TYR A 1 95 ? -3.457 2.940 -14.518 1.00 96.31 95 TYR A C 1
ATOM 777 O O . TYR A 1 95 ? -3.987 1.983 -15.073 1.00 96.31 95 TYR A O 1
ATOM 785 N N . ASP A 1 96 ? -2.515 3.685 -15.101 1.00 96.56 96 ASP A N 1
ATOM 786 C CA . ASP A 1 96 ? -2.020 3.426 -16.453 1.00 96.56 96 ASP A CA 1
ATOM 787 C C . ASP A 1 96 ? -0.922 2.352 -16.467 1.00 96.56 96 ASP A C 1
ATOM 789 O O . ASP A 1 96 ? -0.839 1.551 -17.396 1.00 96.56 96 ASP A O 1
ATOM 793 N N . HIS A 1 97 ? -0.048 2.338 -15.454 1.00 96.06 97 HIS A N 1
ATOM 794 C CA . HIS A 1 97 ? 1.139 1.478 -15.449 1.00 96.06 97 HIS A CA 1
ATOM 795 C C . HIS A 1 97 ? 0.847 0.021 -15.058 1.00 96.06 97 HIS A C 1
ATOM 797 O O . HIS A 1 97 ? 1.466 -0.897 -15.595 1.00 96.06 97 HIS A O 1
ATOM 803 N N . CYS A 1 98 ? -0.072 -0.200 -14.117 1.00 97.00 98 CYS A N 1
ATOM 804 C CA . CYS A 1 98 ? -0.450 -1.517 -13.600 1.00 97.00 98 CYS A CA 1
ATOM 805 C C . CYS A 1 98 ? -1.978 -1.634 -13.439 1.00 97.00 98 CYS A C 1
ATOM 807 O O . CYS A 1 98 ? -2.456 -1.865 -12.326 1.00 97.00 98 CYS A O 1
ATOM 809 N N . PRO A 1 99 ? -2.761 -1.497 -14.527 1.00 96.81 99 PRO A N 1
ATOM 810 C CA . PRO A 1 99 ? -4.225 -1.500 -14.457 1.00 96.81 99 PRO A CA 1
ATOM 811 C C . PRO A 1 99 ? -4.793 -2.804 -13.881 1.00 96.81 99 PRO A C 1
ATOM 813 O O . PRO A 1 99 ? -5.781 -2.775 -13.155 1.00 96.81 99 PRO A O 1
ATOM 816 N N . GLU A 1 100 ? -4.152 -3.942 -14.158 1.00 96.69 100 GLU A N 1
ATOM 817 C CA . GLU A 1 100 ? -4.581 -5.252 -13.653 1.00 96.69 100 GLU A CA 1
ATOM 818 C C . GLU A 1 100 ? -4.497 -5.336 -12.125 1.00 96.69 100 GLU A C 1
ATOM 820 O O . GLU A 1 100 ? -5.425 -5.823 -11.493 1.00 96.69 100 GLU A O 1
ATOM 825 N N . ALA A 1 101 ? -3.427 -4.805 -11.524 1.00 94.62 101 ALA A N 1
ATOM 826 C CA . ALA A 1 101 ? -3.245 -4.816 -10.072 1.00 94.62 101 ALA A CA 1
ATOM 827 C C . ALA A 1 101 ? -4.222 -3.881 -9.339 1.00 94.62 101 ALA A C 1
ATOM 829 O O . ALA A 1 101 ? -4.454 -4.057 -8.152 1.00 94.62 101 ALA A O 1
ATOM 830 N N . ILE A 1 102 ? -4.769 -2.875 -10.030 1.00 94.62 102 ILE A N 1
ATOM 831 C CA . ILE A 1 102 ? -5.801 -1.976 -9.490 1.00 94.62 102 ILE A CA 1
ATOM 832 C C . ILE A 1 102 ? -7.198 -2.591 -9.584 1.00 94.62 102 ILE A C 1
ATOM 834 O O . ILE A 1 102 ? -8.068 -2.260 -8.784 1.00 94.62 102 ILE A O 1
ATOM 838 N N . ALA A 1 103 ? -7.432 -3.421 -10.600 1.00 94.62 103 ALA A N 1
ATOM 839 C CA . ALA A 1 103 ? -8.728 -4.040 -10.847 1.00 94.62 103 ALA A CA 1
ATOM 840 C C . ALA A 1 103 ? -8.967 -5.318 -10.027 1.00 94.62 103 ALA A C 1
ATOM 842 O O . ALA A 1 103 ? -10.121 -5.736 -9.924 1.00 94.62 103 ALA A O 1
ATOM 843 N N . ALA A 1 104 ? -7.897 -5.934 -9.520 1.00 91.38 104 ALA A N 1
ATOM 844 C CA . ALA A 1 104 ? -7.938 -7.090 -8.629 1.00 91.38 104 ALA A CA 1
ATOM 845 C C . ALA A 1 104 ? -8.427 -6.688 -7.231 1.00 91.38 104 ALA A C 1
ATOM 847 O O . ALA A 1 104 ? -9.325 -7.394 -6.724 1.00 91.38 104 ALA A O 1
#